Protein AF-A0A4V1XL94-F1 (afdb_monomer_lite)

Structure (mmCIF, N/CA/C/O backbone):
data_AF-A0A4V1XL94-F1
#
_entry.id   AF-A0A4V1XL94-F1
#
loop_
_atom_site.group_PDB
_atom_site.id
_atom_site.type_symbol
_atom_site.label_atom_id
_atom_site.label_alt_id
_atom_site.label_comp_id
_atom_site.label_asym_id
_atom_site.label_entity_id
_atom_site.label_seq_id
_atom_site.pdbx_PDB_ins_code
_atom_site.Cartn_x
_atom_site.Cartn_y
_atom_site.Cartn_z
_atom_site.occupancy
_atom_site.B_iso_or_equiv
_atom_site.auth_seq_id
_atom_site.auth_comp_id
_atom_site.auth_asym_id
_atom_site.auth_atom_id
_atom_site.pdbx_PDB_model_num
ATOM 1 N N . MET A 1 1 ? -8.193 37.322 11.027 1.00 30.72 1 MET A N 1
ATOM 2 C CA . MET A 1 1 ? -7.856 37.471 9.595 1.00 30.72 1 MET A CA 1
ATOM 3 C C . MET A 1 1 ? -7.161 36.194 9.175 1.00 30.72 1 MET A C 1
ATOM 5 O O . MET A 1 1 ? -6.233 35.798 9.865 1.00 30.72 1 MET A O 1
ATOM 9 N N . SER A 1 2 ? -7.736 35.508 8.187 1.00 34.53 2 SER A N 1
ATOM 10 C CA . SER A 1 2 ? -7.533 34.095 7.855 1.00 34.53 2 SER A CA 1
ATOM 11 C C . SER A 1 2 ? -6.081 33.640 7.792 1.00 34.53 2 SER A C 1
ATOM 13 O O . SER A 1 2 ? -5.281 34.188 7.041 1.00 34.53 2 SER A O 1
ATOM 15 N N . THR A 1 3 ? -5.789 32.561 8.511 1.00 28.58 3 THR A N 1
ATOM 16 C CA . THR A 1 3 ? -4.715 31.632 8.169 1.00 28.58 3 THR A CA 1
ATOM 17 C C . THR A 1 3 ? -5.280 30.661 7.136 1.00 28.58 3 THR A C 1
ATOM 19 O O . THR A 1 3 ? -5.803 29.605 7.488 1.00 28.58 3 THR A O 1
ATOM 22 N N . GLU A 1 4 ? -5.275 31.053 5.864 1.00 33.59 4 GLU A N 1
ATOM 23 C CA . GLU A 1 4 ? -5.507 30.090 4.789 1.00 33.59 4 GLU A CA 1
ATOM 24 C C . GLU A 1 4 ? -4.318 29.135 4.753 1.00 33.59 4 GLU A C 1
ATOM 26 O O . GLU A 1 4 ? -3.179 29.538 4.527 1.00 33.59 4 GLU A O 1
ATOM 31 N N . VAL A 1 5 ? -4.597 27.867 5.040 1.00 41.19 5 VAL A N 1
ATOM 32 C CA . VAL A 1 5 ? -3.662 26.766 4.841 1.00 41.19 5 VAL A CA 1
ATOM 33 C C . VAL A 1 5 ? -3.698 26.452 3.341 1.00 41.19 5 VAL A C 1
ATOM 35 O O . VAL A 1 5 ? -4.746 26.026 2.853 1.00 41.19 5 VAL A O 1
ATOM 38 N N . PRO A 1 6 ? -2.622 26.688 2.569 1.00 40.66 6 PRO A N 1
ATOM 39 C CA . PRO A 1 6 ? -2.625 26.377 1.149 1.00 40.66 6 PRO A CA 1
ATOM 40 C C . PRO A 1 6 ? -2.437 24.865 0.994 1.00 40.66 6 PRO A C 1
ATOM 42 O O . PRO A 1 6 ? -1.416 24.315 1.412 1.00 40.66 6 PRO A O 1
ATOM 45 N N . GLY A 1 7 ? -3.438 24.206 0.414 1.00 46.84 7 GLY A N 1
ATOM 46 C CA . GLY A 1 7 ? -3.460 22.766 0.150 1.00 46.84 7 GLY A CA 1
ATOM 47 C C . GLY A 1 7 ? -4.289 22.015 1.183 1.00 46.84 7 GLY A C 1
ATOM 48 O O . GLY A 1 7 ? -3.768 21.760 2.258 1.00 46.84 7 GLY A O 1
ATOM 49 N N . ASP A 1 8 ? -5.570 21.772 0.854 1.00 55.69 8 ASP A N 1
ATOM 50 C CA . ASP A 1 8 ? -6.455 20.692 1.359 1.00 55.69 8 ASP A CA 1
ATOM 51 C C . ASP A 1 8 ? -7.935 20.958 0.975 1.00 55.69 8 ASP A C 1
ATOM 53 O O . ASP A 1 8 ? -8.828 20.953 1.819 1.00 55.69 8 ASP A O 1
ATOM 57 N N . CYS A 1 9 ? -8.255 21.246 -0.297 1.00 56.38 9 CYS A N 1
ATOM 58 C CA . CYS A 1 9 ? -9.636 21.625 -0.650 1.00 56.38 9 CYS A CA 1
ATOM 59 C C . CYS A 1 9 ? -10.567 20.439 -0.944 1.00 56.38 9 CYS A C 1
ATOM 61 O O . CYS A 1 9 ? -11.750 20.523 -0.636 1.00 56.38 9 CYS A O 1
ATOM 63 N N . VAL A 1 10 ? -10.076 19.331 -1.508 1.00 65.19 10 VAL A N 1
ATOM 64 C CA . VAL A 1 10 ? -10.953 18.229 -1.945 1.00 65.19 10 VAL A CA 1
ATOM 65 C C . VAL A 1 10 ? -11.257 17.279 -0.789 1.00 65.19 10 VAL A C 1
ATOM 67 O O . VAL A 1 10 ? -12.417 17.089 -0.444 1.00 65.19 10 VAL A O 1
ATOM 70 N N . THR A 1 11 ? -10.244 16.740 -0.111 1.00 65.44 11 THR A N 1
ATOM 71 C CA . THR A 1 11 ? -10.461 15.769 0.975 1.00 65.44 11 THR A CA 1
ATOM 72 C C . THR A 1 11 ? -11.260 16.369 2.133 1.00 65.44 11 THR A C 1
ATOM 74 O O . THR A 1 11 ? -12.249 15.776 2.565 1.00 65.44 11 THR A O 1
ATOM 77 N N . ALA A 1 12 ? -10.903 17.581 2.575 1.00 67.00 12 ALA A N 1
ATOM 78 C CA . ALA A 1 12 ? -11.604 18.266 3.660 1.00 67.00 12 ALA A CA 1
ATOM 79 C C . ALA A 1 12 ? -13.049 18.641 3.285 1.00 67.00 12 ALA A C 1
ATOM 81 O O . ALA A 1 12 ? -13.955 18.488 4.105 1.00 67.00 12 ALA A O 1
ATOM 82 N N . ALA A 1 13 ? -13.294 19.078 2.041 1.00 69.94 13 ALA A N 1
ATOM 83 C CA . ALA A 1 13 ? -14.649 19.380 1.584 1.00 69.94 13 ALA A CA 1
ATOM 84 C C . ALA A 1 13 ? -15.515 18.119 1.498 1.00 69.94 13 ALA A C 1
ATOM 86 O O . ALA A 1 13 ? -16.657 18.127 1.940 1.00 69.94 13 ALA A O 1
ATOM 87 N N . TYR A 1 14 ? -14.990 17.016 0.972 1.00 72.06 14 TYR A N 1
ATOM 88 C CA . TYR A 1 14 ? -15.759 15.777 0.831 1.00 72.06 14 TYR A CA 1
ATOM 89 C C . TYR A 1 14 ? -16.084 15.171 2.204 1.00 72.06 14 TYR A C 1
ATOM 91 O O . TYR A 1 14 ? -17.212 14.716 2.415 1.00 72.06 14 TYR A O 1
ATOM 99 N N . ALA A 1 15 ? -15.164 15.304 3.169 1.00 73.38 15 ALA A N 1
ATOM 100 C CA . ALA A 1 15 ? -15.390 14.896 4.552 1.00 73.38 15 ALA A CA 1
ATOM 101 C C . ALA A 1 15 ? -16.524 15.701 5.209 1.00 73.38 15 ALA A C 1
ATOM 103 O O . ALA A 1 15 ? -17.350 15.130 5.919 1.00 73.38 15 ALA A O 1
ATOM 104 N N . GLN A 1 16 ? -16.623 17.007 4.923 1.00 77.31 16 GLN A N 1
ATOM 105 C CA . GLN A 1 16 ? -17.715 17.860 5.410 1.00 77.31 16 GLN A CA 1
ATOM 106 C C . GLN A 1 16 ? -19.097 17.368 4.948 1.00 77.31 16 GLN A C 1
ATOM 108 O O . GLN A 1 16 ? -20.070 17.488 5.693 1.00 77.31 16 GLN A O 1
ATOM 113 N N . TYR A 1 17 ? -19.192 16.815 3.736 1.00 82.19 17 TYR A N 1
ATOM 114 C CA . TYR A 1 17 ? -20.451 16.342 3.150 1.00 82.19 17 TYR A CA 1
ATOM 115 C C . TYR A 1 17 ? -20.673 14.827 3.289 1.00 82.19 17 TYR A C 1
ATOM 117 O O . TYR A 1 17 ? -21.691 14.323 2.816 1.00 82.19 17 TYR A O 1
ATOM 125 N N . GLY A 1 18 ? -19.754 14.096 3.932 1.00 79.00 18 GLY A N 1
ATOM 126 C CA . GLY A 1 18 ? -19.840 12.640 4.089 1.00 79.00 18 GLY A CA 1
ATOM 127 C C . GLY A 1 18 ? -19.794 11.876 2.761 1.00 79.00 18 GLY A C 1
ATOM 128 O O . GLY A 1 18 ? -20.399 10.810 2.646 1.00 79.00 18 GLY A O 1
ATOM 129 N N . ILE A 1 19 ? -19.128 12.430 1.744 1.00 80.88 19 ILE A N 1
ATOM 130 C CA . ILE A 1 19 ? -19.044 11.831 0.409 1.00 80.88 19 ILE A CA 1
ATOM 131 C C . ILE A 1 19 ? -17.827 10.899 0.368 1.00 80.88 19 ILE A C 1
ATOM 133 O O . ILE A 1 19 ? -16.707 11.379 0.523 1.00 80.88 19 ILE A O 1
ATOM 137 N N . PRO A 1 20 ? -17.998 9.586 0.126 1.00 76.19 20 PRO A N 1
ATOM 138 C CA . PRO A 1 20 ? -16.862 8.678 0.032 1.00 76.19 20 PRO A CA 1
ATOM 139 C C . PRO A 1 20 ? -15.990 9.028 -1.175 1.00 76.19 20 PRO A C 1
ATOM 141 O O . PRO A 1 20 ? -16.492 9.333 -2.260 1.00 76.19 20 PRO A O 1
ATOM 144 N N . MET A 1 21 ? -14.675 8.933 -0.994 1.00 76.12 21 MET A N 1
ATOM 145 C CA . MET A 1 21 ? -13.712 9.124 -2.074 1.00 76.12 21 MET A CA 1
ATOM 146 C C . MET A 1 21 ? -13.437 7.790 -2.757 1.00 76.12 21 MET A C 1
ATOM 148 O O . MET A 1 21 ? -13.307 6.759 -2.100 1.00 76.12 21 MET A O 1
ATOM 152 N N . VAL A 1 22 ? -13.317 7.815 -4.081 1.00 79.00 22 VAL A N 1
ATOM 153 C CA . VAL A 1 22 ? -12.830 6.674 -4.857 1.00 79.00 22 VAL A CA 1
ATOM 154 C C . VAL A 1 22 ? -11.380 6.951 -5.227 1.00 79.00 22 VAL A C 1
ATOM 156 O O . VAL A 1 22 ? -11.100 7.932 -5.913 1.00 79.00 22 VAL A O 1
ATOM 159 N N . ALA A 1 23 ? -10.466 6.098 -4.768 1.00 74.56 23 ALA A N 1
ATOM 160 C CA . ALA A 1 23 ? -9.067 6.166 -5.169 1.00 74.56 23 ALA A CA 1
ATOM 161 C C . ALA A 1 23 ? -8.862 5.338 -6.442 1.00 74.56 23 ALA A C 1
ATOM 163 O O . ALA A 1 23 ? -8.974 4.109 -6.417 1.00 74.56 23 ALA A O 1
ATOM 164 N N . ASP A 1 24 ? -8.556 6.030 -7.538 1.00 74.00 24 ASP A N 1
ATOM 165 C CA . ASP A 1 24 ? -8.202 5.449 -8.831 1.00 74.00 24 ASP A CA 1
ATOM 166 C C . ASP A 1 24 ? -6.859 6.022 -9.298 1.00 74.00 24 ASP A C 1
ATOM 168 O O . ASP A 1 24 ? -6.637 7.233 -9.292 1.00 74.00 24 ASP A O 1
ATOM 172 N N . SER A 1 25 ? -5.949 5.141 -9.701 1.00 64.94 25 SER A N 1
ATOM 173 C CA . SER A 1 25 ? -4.659 5.518 -10.268 1.00 64.94 25 SER A CA 1
ATOM 174 C C . SER A 1 25 ? -4.726 5.342 -11.778 1.00 64.94 25 SER A C 1
ATOM 176 O O . SER A 1 25 ? -4.396 4.282 -12.312 1.00 64.94 25 SER A O 1
ATOM 178 N N . ARG A 1 26 ? -5.120 6.395 -12.500 1.00 54.84 26 ARG A N 1
ATOM 179 C CA . ARG A 1 26 ? -4.976 6.387 -13.958 1.00 54.84 26 ARG A CA 1
ATOM 180 C C . ARG A 1 26 ? -3.493 6.350 -14.313 1.00 54.84 26 ARG A C 1
ATOM 182 O O . ARG A 1 26 ? -2.770 7.302 -14.040 1.00 54.84 26 ARG A O 1
ATOM 189 N N . SER A 1 27 ? -3.048 5.282 -14.976 1.00 51.62 27 SER A N 1
ATOM 190 C CA . SER A 1 27 ? -1.640 5.113 -15.377 1.00 51.62 27 SER A CA 1
ATOM 191 C C . SER A 1 27 ? -1.098 6.277 -16.222 1.00 51.62 27 SER A C 1
ATOM 193 O O . SER A 1 27 ? 0.105 6.515 -16.230 1.00 51.62 27 SER A O 1
ATOM 195 N N . GLU A 1 28 ? -1.968 7.021 -16.909 1.00 48.88 28 GLU A N 1
ATOM 196 C CA . GLU A 1 28 ? -1.628 8.220 -17.691 1.00 48.88 28 GLU A CA 1
ATOM 197 C C . GLU A 1 28 ? -1.139 9.391 -16.815 1.00 48.88 28 GLU A C 1
ATOM 199 O O . GLU A 1 28 ? -0.335 10.204 -17.265 1.00 48.88 28 GLU A O 1
ATOM 204 N N . MET A 1 29 ? -1.556 9.454 -15.543 1.00 51.47 29 MET A N 1
ATOM 205 C CA . MET A 1 29 ? -1.082 10.447 -14.566 1.00 51.47 29 MET A CA 1
ATOM 206 C C . MET A 1 29 ? 0.292 10.099 -13.969 1.00 51.47 29 MET A C 1
ATOM 208 O O . MET A 1 29 ? 0.917 10.948 -13.338 1.00 51.47 29 MET A O 1
ATOM 212 N N . LEU A 1 30 ? 0.818 8.893 -14.215 1.00 55.91 30 LEU A N 1
ATOM 213 C CA . LEU A 1 30 ? 2.145 8.471 -13.744 1.00 55.91 30 LEU A CA 1
ATOM 214 C C . LEU A 1 30 ? 3.296 8.988 -14.627 1.00 55.91 30 LEU A C 1
ATOM 216 O O . LEU A 1 30 ? 4.456 8.666 -14.375 1.00 55.91 30 LEU A O 1
ATOM 220 N N . GLY A 1 31 ? 3.017 9.815 -15.643 1.00 55.19 31 GLY A N 1
ATOM 221 C CA . GLY A 1 31 ? 4.037 10.370 -16.544 1.00 55.19 31 GLY A CA 1
ATOM 222 C C . GLY A 1 31 ? 5.153 11.156 -15.836 1.00 55.19 31 GLY A C 1
ATOM 223 O O . GLY A 1 31 ? 6.268 11.220 -16.345 1.00 55.19 31 GLY A O 1
ATOM 224 N N . GLY A 1 32 ? 4.893 11.703 -14.641 1.00 61.38 32 GLY A N 1
ATOM 225 C CA . GLY A 1 32 ? 5.917 12.342 -13.802 1.00 61.38 32 GLY A CA 1
ATOM 226 C C . GLY A 1 32 ? 6.799 11.366 -13.008 1.00 61.38 32 GLY A C 1
ATOM 227 O O . GLY A 1 32 ? 7.935 11.707 -12.676 1.00 61.38 32 GLY A O 1
ATOM 228 N N . TRP A 1 33 ? 6.296 10.160 -12.724 1.00 61.81 33 TRP A N 1
ATOM 229 C CA . TRP A 1 33 ? 7.024 9.091 -12.025 1.00 61.81 33 TRP A CA 1
ATOM 230 C C . TRP A 1 33 ? 7.920 8.305 -12.989 1.00 61.81 33 TRP A C 1
ATOM 232 O O . TRP A 1 33 ? 9.055 7.979 -12.665 1.00 61.81 33 TRP A O 1
ATOM 242 N N . PHE A 1 34 ? 7.455 8.077 -14.219 1.00 67.12 34 PHE A N 1
ATOM 243 C CA . PHE A 1 34 ? 8.215 7.383 -15.267 1.00 67.12 34 PHE A CA 1
ATOM 244 C C . PHE A 1 34 ? 8.932 8.347 -16.228 1.00 67.12 34 PHE A C 1
ATOM 246 O O . PHE A 1 34 ? 9.072 8.079 -17.420 1.00 67.12 34 PHE A O 1
ATOM 253 N N . ASN A 1 35 ? 9.394 9.484 -15.702 1.00 75.44 35 ASN A N 1
ATOM 254 C CA . ASN A 1 35 ? 10.295 10.404 -16.392 1.00 75.44 35 ASN A CA 1
ATOM 255 C C . ASN A 1 35 ? 11.752 9.944 -16.169 1.00 75.44 35 ASN A C 1
ATOM 257 O O . ASN A 1 35 ? 12.102 9.656 -15.025 1.00 75.44 35 ASN A O 1
ATOM 261 N N . PRO A 1 36 ? 12.627 9.951 -17.195 1.00 72.94 36 PRO A N 1
ATOM 262 C CA . PRO A 1 36 ? 14.062 9.688 -17.044 1.00 72.94 36 PRO A CA 1
ATOM 263 C C . PRO A 1 36 ? 14.752 10.384 -15.855 1.00 72.94 36 PRO A C 1
ATOM 265 O O . PRO A 1 36 ? 15.643 9.805 -15.246 1.00 72.94 36 PRO A O 1
ATOM 268 N N . SER A 1 37 ? 14.350 11.607 -15.501 1.00 77.62 37 SER A N 1
ATOM 269 C CA . SER A 1 37 ? 14.908 12.371 -14.377 1.00 77.62 37 SER A CA 1
ATOM 270 C C . SER A 1 37 ? 14.521 11.831 -12.995 1.00 77.62 37 SER A C 1
ATOM 272 O O . SER A 1 37 ? 15.269 12.046 -12.049 1.00 77.62 37 SER A O 1
ATOM 274 N N . ASN A 1 38 ? 13.382 11.139 -12.876 1.00 78.19 38 ASN A N 1
ATOM 275 C CA . ASN A 1 38 ? 12.837 10.656 -11.600 1.00 78.19 38 ASN A CA 1
ATOM 276 C C . ASN A 1 38 ? 12.792 9.125 -11.504 1.00 78.19 38 ASN A C 1
ATOM 278 O O . ASN A 1 38 ? 12.541 8.594 -10.426 1.00 78.19 38 ASN A O 1
ATOM 282 N N . PHE A 1 39 ? 13.046 8.421 -12.609 1.00 82.19 39 PHE A N 1
ATOM 283 C CA . PHE A 1 39 ? 12.877 6.974 -12.713 1.00 82.19 39 PHE A CA 1
ATOM 284 C C . PHE A 1 39 ? 13.680 6.200 -11.662 1.00 82.19 39 PHE A C 1
ATOM 286 O O . PHE A 1 39 ? 13.127 5.320 -11.012 1.00 82.19 39 PHE A O 1
ATOM 293 N N . GLU A 1 40 ? 14.946 6.567 -11.443 1.00 84.69 40 GLU A N 1
ATOM 294 C CA . GLU A 1 40 ? 15.804 5.920 -10.439 1.00 84.69 40 GLU A CA 1
ATOM 295 C C . GLU A 1 40 ? 15.255 6.095 -9.016 1.00 84.69 40 GLU A C 1
ATOM 297 O O . GLU A 1 40 ? 15.221 5.149 -8.236 1.00 84.69 40 GLU A O 1
ATOM 302 N N . ILE A 1 41 ? 14.742 7.286 -8.694 1.00 84.38 41 ILE A N 1
ATOM 303 C CA . ILE A 1 41 ? 14.145 7.572 -7.382 1.00 84.38 41 ILE A CA 1
ATOM 304 C C . ILE A 1 41 ? 12.844 6.781 -7.213 1.00 84.38 41 ILE A C 1
ATOM 306 O O . ILE A 1 41 ? 12.611 6.176 -6.170 1.00 84.38 41 ILE A O 1
ATOM 310 N N . SER A 1 42 ? 11.994 6.747 -8.241 1.00 82.75 42 SER A N 1
ATOM 311 C CA . SER A 1 42 ? 10.768 5.946 -8.218 1.00 82.75 42 SER A CA 1
ATOM 312 C C . SER A 1 42 ? 11.064 4.451 -8.085 1.00 82.75 42 SER A C 1
ATOM 314 O O . SER A 1 42 ? 10.336 3.752 -7.384 1.00 82.75 42 SER A O 1
ATOM 316 N N . LEU A 1 43 ? 12.133 3.956 -8.712 1.00 86.94 43 LEU A N 1
ATOM 317 C CA . LEU A 1 43 ? 12.545 2.560 -8.606 1.00 86.94 43 LEU A CA 1
ATOM 318 C C . LEU A 1 43 ? 13.063 2.226 -7.202 1.00 86.94 43 LEU A C 1
ATOM 320 O O . LEU A 1 43 ? 12.686 1.193 -6.653 1.00 86.94 43 LEU A O 1
ATOM 324 N N . GLU A 1 44 ? 13.852 3.113 -6.597 1.00 87.81 44 GLU A N 1
ATOM 325 C CA . GLU A 1 44 ? 14.304 2.990 -5.207 1.00 87.81 44 GLU A CA 1
ATOM 326 C C . GLU A 1 44 ? 13.111 2.885 -4.242 1.00 87.81 44 GLU A C 1
ATOM 328 O O . GLU A 1 44 ? 13.055 1.979 -3.411 1.00 87.81 44 GLU A O 1
ATOM 333 N N . LEU A 1 45 ? 12.095 3.738 -4.412 1.00 86.25 45 LEU A N 1
ATOM 334 C CA . LEU A 1 45 ? 10.862 3.680 -3.618 1.00 86.25 45 LEU A CA 1
ATOM 335 C C . LEU A 1 45 ? 10.105 2.360 -3.820 1.00 86.25 45 LEU A C 1
ATOM 337 O O . LEU A 1 45 ? 9.618 1.766 -2.857 1.00 86.25 45 LEU A O 1
ATOM 341 N N . VAL A 1 46 ? 10.021 1.864 -5.059 1.00 88.25 46 VAL A N 1
ATOM 342 C CA . VAL A 1 46 ? 9.410 0.556 -5.344 1.00 88.25 46 VAL A CA 1
ATOM 343 C C . VAL A 1 46 ? 10.178 -0.569 -4.645 1.00 88.25 46 VAL A C 1
ATOM 345 O O . VAL A 1 46 ? 9.543 -1.452 -4.066 1.00 88.25 46 VAL A O 1
ATOM 348 N N . ASN A 1 47 ? 11.512 -0.533 -4.653 1.00 91.25 47 ASN A N 1
ATOM 349 C CA . ASN A 1 47 ? 12.346 -1.531 -3.981 1.00 91.25 47 ASN A CA 1
ATOM 350 C C . ASN A 1 47 ? 12.128 -1.511 -2.463 1.00 91.25 47 ASN A C 1
ATOM 352 O O . ASN A 1 47 ? 11.904 -2.5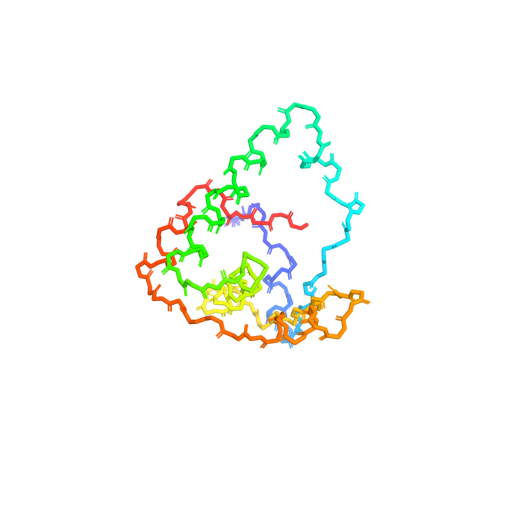63 -1.868 1.00 91.25 47 ASN A O 1
ATOM 356 N N . GLN A 1 48 ? 12.080 -0.327 -1.849 1.00 90.94 48 GLN A N 1
ATOM 357 C CA . GLN A 1 48 ? 11.778 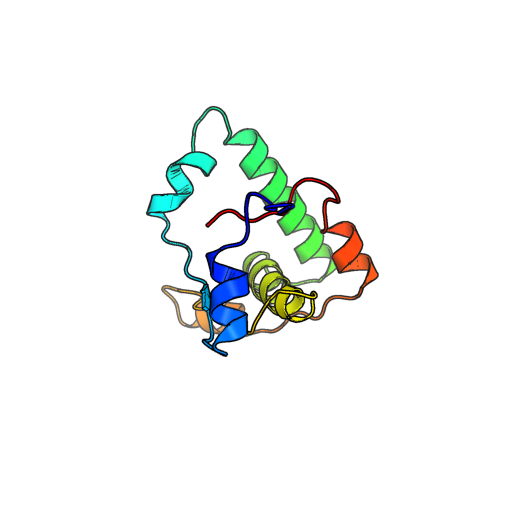-0.188 -0.421 1.00 90.94 48 GLN A CA 1
ATOM 358 C C . GLN A 1 48 ? 10.408 -0.790 -0.083 1.00 90.94 48 GLN A C 1
ATOM 360 O O . GLN A 1 48 ? 10.292 -1.602 0.834 1.00 90.94 48 GLN A O 1
ATOM 365 N N . VAL A 1 49 ? 9.368 -0.494 -0.870 1.00 90.38 49 VAL A N 1
ATOM 366 C CA . VAL A 1 49 ? 8.038 -1.097 -0.675 1.00 90.38 49 VAL A CA 1
ATOM 367 C C . VAL A 1 49 ? 8.083 -2.623 -0.819 1.00 90.38 49 VAL A C 1
ATOM 369 O O . VAL A 1 49 ? 7.425 -3.330 -0.051 1.00 90.38 49 VAL A O 1
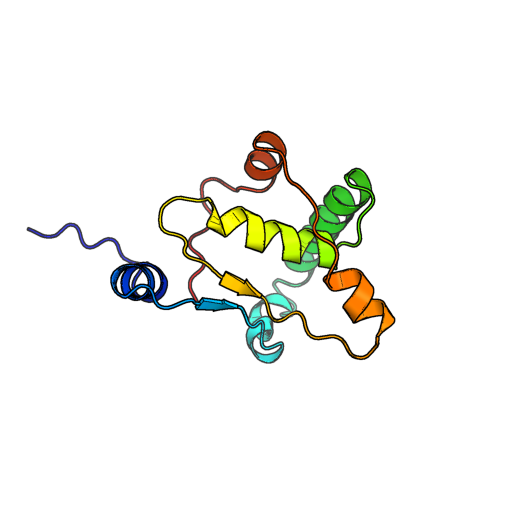ATOM 372 N N . GLN A 1 50 ? 8.860 -3.158 -1.764 1.00 92.94 50 GLN A N 1
ATOM 373 C CA . GLN A 1 50 ? 9.034 -4.605 -1.920 1.00 92.94 50 GLN A CA 1
ATOM 374 C C . GLN A 1 50 ? 9.711 -5.242 -0.703 1.00 92.94 50 GLN A C 1
ATOM 376 O O . GLN A 1 50 ? 9.268 -6.302 -0.255 1.00 92.94 50 GLN A O 1
ATOM 381 N N . GLU A 1 51 ? 10.730 -4.603 -0.131 1.00 93.69 51 GLU A N 1
ATOM 382 C CA . GLU A 1 51 ? 11.389 -5.074 1.089 1.00 93.69 51 GLU A CA 1
ATOM 383 C C . GLU A 1 51 ? 10.418 -5.094 2.275 1.00 93.69 51 GLU A C 1
ATOM 385 O O . GLU A 1 51 ? 10.284 -6.116 2.957 1.00 93.69 51 GLU A O 1
ATOM 390 N N . LEU A 1 52 ? 9.664 -4.010 2.482 1.00 91.75 52 LEU A N 1
ATOM 391 C CA . LEU A 1 52 ? 8.644 -3.922 3.530 1.00 91.75 52 LEU A CA 1
ATOM 392 C C . LEU A 1 52 ? 7.570 -5.013 3.365 1.00 91.75 52 LEU A C 1
ATOM 394 O O . LEU A 1 52 ? 7.212 -5.703 4.328 1.00 91.75 52 LEU A O 1
ATOM 398 N N . ALA A 1 53 ? 7.101 -5.226 2.134 1.00 92.75 53 ALA A N 1
ATOM 399 C CA . ALA A 1 53 ? 6.125 -6.259 1.806 1.00 92.75 53 ALA A CA 1
ATOM 400 C C . ALA A 1 53 ? 6.675 -7.676 2.042 1.00 92.75 53 ALA A C 1
ATOM 402 O O . ALA A 1 53 ? 5.958 -8.538 2.565 1.00 92.75 53 ALA A O 1
ATOM 403 N N . ALA A 1 54 ? 7.955 -7.909 1.736 1.00 94.31 54 ALA A N 1
ATOM 404 C CA . ALA A 1 54 ? 8.637 -9.171 1.994 1.00 94.31 54 ALA A CA 1
ATOM 405 C C . ALA A 1 54 ? 8.754 -9.463 3.499 1.00 94.31 54 ALA A C 1
ATOM 407 O O . ALA A 1 54 ? 8.464 -10.589 3.916 1.00 94.31 54 ALA A O 1
ATOM 408 N N . ARG A 1 55 ? 9.066 -8.457 4.337 1.00 93.06 55 ARG A N 1
ATOM 409 C CA . ARG A 1 55 ? 9.050 -8.595 5.813 1.00 93.06 55 ARG A CA 1
ATOM 410 C C . ARG A 1 55 ? 7.670 -9.040 6.318 1.00 93.06 55 ARG A C 1
ATOM 412 O O . ARG A 1 55 ? 7.577 -9.887 7.206 1.00 93.06 55 ARG A O 1
ATOM 419 N N . LYS A 1 56 ? 6.600 -8.539 5.692 1.00 91.19 56 LYS A N 1
ATOM 420 C CA . LYS A 1 56 ? 5.195 -8.912 5.950 1.00 91.19 56 LYS A CA 1
ATOM 421 C C . LYS A 1 56 ? 4.740 -10.216 5.293 1.00 91.19 56 LYS A C 1
ATOM 423 O O . LYS A 1 56 ? 3.640 -10.680 5.594 1.00 91.19 56 LYS A O 1
ATOM 428 N N . ARG A 1 57 ? 5.556 -10.815 4.419 1.00 92.81 57 ARG A N 1
ATOM 429 C CA . ARG A 1 57 ? 5.213 -11.995 3.602 1.00 92.81 57 ARG A CA 1
ATOM 430 C C . ARG A 1 57 ? 3.950 -11.787 2.756 1.00 92.81 57 ARG A C 1
ATOM 432 O O . ARG A 1 57 ? 3.117 -12.685 2.641 1.00 92.81 57 ARG A O 1
ATOM 439 N N . CYS A 1 58 ? 3.805 -10.598 2.180 1.00 93.00 58 CYS A N 1
ATOM 440 C CA . CYS A 1 58 ? 2.701 -10.244 1.290 1.00 93.00 58 CYS A CA 1
ATOM 441 C C . CYS A 1 58 ? 3.225 -9.705 -0.046 1.00 93.00 58 CYS A C 1
ATOM 443 O O . CYS A 1 58 ? 4.396 -9.345 -0.163 1.00 93.00 58 CYS A O 1
ATOM 445 N N . ALA A 1 59 ? 2.366 -9.664 -1.063 1.00 92.31 59 ALA A N 1
ATOM 446 C CA . ALA A 1 59 ? 2.722 -9.049 -2.336 1.00 92.31 59 ALA A CA 1
ATOM 447 C C . ALA A 1 59 ? 2.829 -7.523 -2.179 1.00 92.31 59 ALA A C 1
ATOM 449 O O . ALA A 1 59 ? 2.040 -6.916 -1.455 1.00 92.31 59 ALA A O 1
ATOM 450 N N . ALA A 1 60 ? 3.743 -6.880 -2.909 1.00 91.31 60 ALA A N 1
ATOM 451 C CA . ALA A 1 60 ? 3.905 -5.422 -2.862 1.00 91.31 60 ALA A CA 1
ATOM 452 C C . ALA A 1 60 ? 2.599 -4.670 -3.191 1.00 91.31 60 ALA A C 1
ATOM 454 O O . ALA A 1 60 ? 2.265 -3.684 -2.538 1.00 91.31 60 ALA A O 1
ATOM 455 N N . ALA A 1 61 ? 1.804 -5.187 -4.135 1.00 88.62 61 ALA A N 1
ATOM 456 C CA . ALA A 1 61 ? 0.485 -4.639 -4.451 1.00 88.62 61 ALA A CA 1
ATOM 457 C C . ALA A 1 61 ? -0.486 -4.721 -3.256 1.00 88.62 61 ALA A C 1
ATOM 459 O O . ALA A 1 61 ? -1.150 -3.740 -2.935 1.00 88.62 61 ALA A O 1
ATOM 460 N N . GLN A 1 62 ? -0.530 -5.862 -2.557 1.00 91.19 62 GLN A N 1
ATOM 461 C CA . GLN A 1 62 ? -1.360 -6.035 -1.355 1.00 91.19 62 GLN A CA 1
ATOM 462 C C . GLN A 1 62 ? -0.938 -5.093 -0.233 1.00 91.19 62 GLN A C 1
ATOM 464 O O . GLN A 1 62 ? -1.795 -4.529 0.449 1.00 91.19 62 GLN A O 1
ATOM 469 N N . PHE A 1 63 ? 0.375 -4.940 -0.045 1.00 91.25 63 PHE A N 1
ATOM 470 C CA . PHE A 1 63 ? 0.949 -4.023 0.928 1.00 91.25 63 PHE A CA 1
ATOM 471 C C . PHE A 1 63 ? 0.487 -2.591 0.648 1.00 91.25 63 PHE A C 1
ATOM 473 O O . PHE A 1 63 ? -0.100 -1.971 1.527 1.00 91.25 63 PHE A O 1
ATOM 480 N N . ALA A 1 64 ? 0.650 -2.109 -0.588 1.00 88.56 64 ALA A N 1
ATOM 481 C CA . ALA A 1 64 ? 0.249 -0.761 -0.984 1.00 88.56 64 ALA A CA 1
ATOM 482 C C . ALA A 1 64 ? -1.266 -0.520 -0.830 1.00 88.56 64 ALA A C 1
ATOM 484 O O . ALA A 1 64 ? -1.671 0.457 -0.203 1.00 88.56 64 ALA A O 1
ATOM 485 N N . ILE A 1 65 ? -2.111 -1.435 -1.321 1.00 88.81 65 ILE A N 1
ATOM 486 C CA . ILE A 1 65 ? -3.580 -1.332 -1.196 1.00 88.81 65 ILE A CA 1
ATOM 487 C C . ILE A 1 65 ? -3.998 -1.280 0.279 1.00 88.81 65 ILE A C 1
ATOM 489 O O . ILE A 1 65 ? -4.845 -0.481 0.683 1.00 88.81 65 ILE A O 1
ATOM 493 N N . SER A 1 66 ? -3.407 -2.146 1.103 1.00 89.69 66 SER A N 1
ATOM 494 C CA . SER A 1 66 ? -3.730 -2.224 2.528 1.00 89.69 66 SER A CA 1
ATOM 495 C C . SER A 1 66 ? -3.185 -1.029 3.313 1.00 89.69 66 SER A C 1
ATOM 497 O O . SER A 1 66 ? -3.799 -0.626 4.300 1.00 89.69 66 SER A O 1
ATOM 499 N N . TRP A 1 67 ? -2.067 -0.448 2.873 1.00 88.31 67 TRP A N 1
ATOM 500 C CA . TRP A 1 67 ? -1.520 0.774 3.449 1.00 88.31 67 TRP A CA 1
ATOM 501 C C . TRP A 1 67 ? -2.474 1.947 3.217 1.00 88.31 67 TRP A C 1
ATOM 503 O O . TRP A 1 67 ? -2.859 2.598 4.183 1.00 88.31 67 TRP A O 1
ATOM 513 N N . ILE A 1 68 ? -2.993 2.140 1.999 1.00 83.75 68 ILE A N 1
ATOM 514 C CA . ILE A 1 68 ? -3.957 3.225 1.746 1.00 83.75 68 ILE A CA 1
ATOM 515 C C . ILE A 1 68 ? -5.231 3.051 2.589 1.00 83.75 68 ILE A C 1
ATOM 517 O O . ILE A 1 68 ? -5.738 4.018 3.152 1.00 83.75 68 ILE A O 1
ATOM 521 N N . LYS A 1 69 ? -5.715 1.812 2.767 1.00 83.50 69 LYS A N 1
ATOM 522 C CA . LYS A 1 69 ? -6.823 1.524 3.699 1.00 83.50 69 LYS A CA 1
ATOM 523 C C . LYS A 1 69 ? -6.492 1.900 5.146 1.00 83.50 69 LYS A C 1
ATOM 525 O O . LYS A 1 69 ? -7.376 2.289 5.901 1.00 83.50 69 LYS A O 1
ATOM 530 N N . SER A 1 70 ? -5.236 1.761 5.568 1.00 84.06 70 SER A N 1
ATOM 531 C CA . SER A 1 70 ? -4.819 2.141 6.921 1.00 84.06 70 SER A CA 1
ATOM 532 C C . SER A 1 70 ? -4.795 3.659 7.129 1.00 84.06 70 SER A C 1
ATOM 534 O O . SER A 1 70 ? -5.101 4.110 8.233 1.00 84.06 70 SER A O 1
ATOM 536 N N . CYS A 1 71 ? -4.555 4.437 6.067 1.00 78.25 71 CYS A N 1
ATOM 537 C CA . CYS A 1 71 ? -4.589 5.900 6.093 1.00 78.25 71 CYS A CA 1
ATOM 538 C C . CYS A 1 71 ? -5.988 6.467 6.389 1.00 78.25 71 CYS A C 1
ATOM 540 O O . CYS A 1 71 ? -6.087 7.575 6.899 1.00 78.25 71 CYS A O 1
ATOM 542 N N . GLU A 1 72 ? -7.072 5.715 6.162 1.00 74.31 72 GLU A N 1
ATOM 543 C CA . GLU A 1 72 ? -8.438 6.130 6.544 1.00 74.31 72 GLU A CA 1
ATOM 544 C C . GLU A 1 72 ? -8.599 6.380 8.051 1.00 74.31 72 GLU A C 1
ATOM 546 O O . GLU A 1 72 ? -9.549 7.029 8.480 1.00 74.31 72 GLU A O 1
ATOM 551 N N . LYS A 1 73 ? -7.692 5.837 8.872 1.00 71.00 73 LYS A N 1
ATOM 552 C CA . LYS A 1 73 ? -7.692 6.039 10.324 1.00 71.00 73 LYS A CA 1
ATOM 553 C C . LYS A 1 73 ? -7.050 7.362 10.742 1.00 71.00 73 LYS A C 1
ATOM 555 O O . LYS A 1 73 ? -7.165 7.733 11.909 1.00 71.00 73 LYS A O 1
ATOM 560 N N . LEU A 1 74 ? -6.351 8.040 9.831 1.00 68.94 74 LEU A N 1
ATOM 561 C CA . LEU A 1 74 ? -5.668 9.294 10.118 1.00 68.94 74 LEU A CA 1
ATOM 562 C C . LEU A 1 74 ? -6.676 10.457 10.164 1.00 68.94 74 LEU A C 1
ATOM 564 O O . LEU A 1 74 ? -7.627 10.499 9.378 1.00 68.94 74 LEU A O 1
ATOM 568 N N . PRO A 1 75 ? -6.488 11.424 11.078 1.00 63.50 75 PRO A N 1
ATOM 569 C CA . PRO A 1 75 ? -7.400 12.552 11.218 1.00 63.50 75 PRO A CA 1
ATOM 570 C C . PRO A 1 75 ? -7.430 13.401 9.938 1.00 63.50 75 PRO A C 1
ATOM 572 O O . PRO A 1 75 ? -6.397 13.855 9.460 1.00 63.50 75 PRO A O 1
ATOM 575 N N . GLY A 1 76 ? -8.630 13.638 9.399 1.00 63.25 76 GLY A N 1
ATOM 576 C CA . GLY A 1 76 ? -8.838 14.419 8.170 1.00 63.25 76 GLY A CA 1
ATOM 577 C C . GLY A 1 76 ? -8.915 13.587 6.885 1.00 63.25 76 GLY A C 1
ATOM 578 O O . GLY A 1 76 ? -9.300 14.123 5.846 1.00 63.25 76 GLY A O 1
ATOM 579 N N . LEU A 1 77 ? -8.627 12.283 6.955 1.00 63.28 77 LEU A N 1
ATOM 580 C CA . LEU A 1 77 ? -8.856 11.335 5.867 1.00 63.28 77 LEU A CA 1
ATOM 581 C C . LEU A 1 77 ? -10.200 10.618 6.065 1.00 63.28 77 LEU A C 1
ATOM 583 O O . LEU A 1 77 ? -10.616 10.318 7.181 1.00 63.28 77 LEU A O 1
ATOM 587 N N . GLN A 1 78 ? -10.914 10.399 4.962 1.00 66.69 78 GLN A N 1
ATOM 588 C CA . GLN A 1 78 ? -12.241 9.775 4.938 1.00 66.69 78 GLN A CA 1
ATOM 589 C C . GLN A 1 78 ? -12.186 8.390 4.293 1.00 66.69 78 GLN A C 1
ATOM 591 O O . GLN A 1 78 ? -11.196 8.042 3.644 1.00 66.69 78 GLN A O 1
ATOM 596 N N . THR A 1 79 ? -13.271 7.621 4.425 1.00 70.19 79 THR A N 1
ATOM 597 C CA . THR A 1 79 ? -13.421 6.320 3.762 1.00 70.19 79 THR A CA 1
ATOM 598 C C . THR A 1 79 ? -13.076 6.428 2.278 1.00 70.19 79 THR A C 1
ATOM 600 O O . THR A 1 79 ? -13.693 7.193 1.529 1.00 70.19 79 THR A O 1
ATOM 603 N N . THR A 1 80 ? -12.076 5.652 1.873 1.00 71.25 80 THR A N 1
ATOM 604 C CA . THR A 1 80 ? -11.487 5.646 0.544 1.00 71.25 80 THR A CA 1
ATOM 605 C C . THR A 1 80 ? -11.745 4.288 -0.097 1.00 71.25 80 THR A C 1
ATOM 607 O O . THR A 1 80 ? -11.084 3.284 0.171 1.00 71.25 80 THR A O 1
ATOM 610 N N . LEU A 1 81 ? -12.714 4.252 -1.007 1.00 78.38 81 LEU A N 1
ATOM 611 C CA . LEU A 1 81 ? -13.000 3.067 -1.801 1.00 78.38 81 LEU A CA 1
ATOM 612 C C . LEU A 1 81 ? -11.884 2.872 -2.834 1.00 78.38 81 LEU A C 1
ATOM 614 O O . LEU A 1 81 ? -11.795 3.579 -3.836 1.00 78.38 81 LEU A O 1
ATOM 618 N N . GLN A 1 82 ? -11.016 1.903 -2.557 1.00 77.81 82 GLN A N 1
ATOM 619 C CA . GLN A 1 82 ? -9.967 1.442 -3.463 1.00 77.81 82 GLN A CA 1
ATOM 620 C C . GLN A 1 82 ? -10.583 0.600 -4.588 1.00 77.81 82 GLN A C 1
ATOM 622 O O . GLN A 1 82 ? -11.304 -0.358 -4.301 1.00 77.81 82 GLN A O 1
ATOM 627 N N . ILE A 1 83 ? -10.247 0.890 -5.850 1.00 85.19 83 ILE A N 1
ATOM 628 C CA . ILE A 1 83 ? -10.638 0.058 -7.003 1.00 85.19 83 ILE A CA 1
ATOM 629 C C . ILE A 1 83 ? -9.381 -0.566 -7.629 1.00 85.19 83 ILE A C 1
ATOM 631 O O . ILE A 1 83 ? -8.903 -0.107 -8.667 1.00 85.19 83 ILE A O 1
ATOM 635 N N . PRO A 1 84 ? -8.798 -1.609 -7.008 1.00 84.31 84 PRO A N 1
ATOM 636 C CA . PRO A 1 84 ? -7.626 -2.262 -7.569 1.00 84.31 84 PRO A CA 1
ATOM 637 C C . PRO A 1 84 ? -8.015 -3.025 -8.840 1.00 84.31 84 PRO A C 1
ATOM 639 O O . PRO A 1 84 ? -8.695 -4.051 -8.788 1.00 84.31 84 PRO A O 1
ATOM 642 N N . CYS A 1 85 ? -7.569 -2.535 -9.994 1.00 83.62 85 CYS A N 1
ATOM 643 C CA . CYS A 1 85 ? -7.790 -3.212 -11.266 1.00 83.62 85 CYS A CA 1
ATOM 644 C C . CYS A 1 85 ? -6.819 -4.393 -11.443 1.00 83.62 85 CYS A C 1
ATOM 646 O O . CYS A 1 85 ? -5.669 -4.360 -11.000 1.00 83.62 85 CYS A O 1
ATOM 648 N N . ALA A 1 86 ? -7.282 -5.450 -12.106 1.00 88.44 86 ALA A N 1
ATOM 649 C CA . ALA A 1 86 ? -6.490 -6.626 -12.433 1.00 88.44 86 ALA A CA 1
ATOM 650 C C . ALA A 1 86 ? -7.005 -7.268 -13.726 1.00 88.44 86 ALA A C 1
ATOM 652 O O . ALA A 1 86 ? -8.202 -7.266 -14.000 1.00 88.44 86 ALA A O 1
ATOM 653 N N . THR A 1 87 ? -6.098 -7.856 -14.506 1.00 91.69 87 THR A N 1
ATOM 654 C CA . THR A 1 87 ? -6.427 -8.555 -15.761 1.00 91.69 87 THR A CA 1
ATOM 655 C C . THR A 1 87 ? -6.654 -10.058 -15.577 1.00 91.69 87 THR A C 1
ATOM 657 O O . THR A 1 87 ? -7.081 -10.726 -16.515 1.00 91.69 87 THR A O 1
ATOM 660 N N . THR A 1 88 ? -6.388 -10.607 -14.384 1.00 92.25 88 THR A N 1
ATOM 661 C CA . THR A 1 88 ? -6.573 -12.033 -14.068 1.00 92.25 88 THR A CA 1
ATOM 662 C C . THR A 1 88 ? -7.285 -12.227 -12.729 1.00 92.25 88 THR A C 1
ATOM 664 O O . THR A 1 88 ? -7.116 -11.438 -11.797 1.00 92.25 88 THR A O 1
ATOM 667 N N . ALA A 1 89 ? -8.057 -13.312 -12.609 1.00 92.75 89 ALA A N 1
ATOM 668 C CA . ALA A 1 89 ? -8.777 -13.657 -11.379 1.00 92.75 89 ALA A CA 1
ATOM 669 C C . ALA A 1 89 ? -7.835 -13.934 -10.192 1.00 92.75 89 ALA A C 1
ATOM 671 O O . ALA A 1 89 ? -8.161 -13.631 -9.044 1.00 92.75 89 ALA A O 1
ATOM 672 N N . GLU A 1 90 ? -6.644 -14.467 -10.468 1.00 92.75 90 GLU A N 1
ATOM 673 C CA . GLU A 1 90 ? -5.590 -14.679 -9.473 1.00 92.75 90 GLU A CA 1
ATOM 674 C C . GLU A 1 90 ? -5.115 -13.352 -8.883 1.00 92.75 90 GLU A C 1
ATOM 676 O O . GLU A 1 90 ? -5.015 -13.232 -7.665 1.00 92.75 90 GLU A O 1
ATOM 681 N N . ARG A 1 91 ? -4.906 -12.325 -9.720 1.00 90.75 91 ARG A N 1
ATOM 682 C CA . ARG A 1 91 ? -4.531 -10.987 -9.246 1.00 90.75 91 ARG A CA 1
ATOM 683 C C . ARG A 1 91 ? -5.664 -10.289 -8.499 1.00 90.75 91 ARG A C 1
ATOM 685 O O . ARG A 1 91 ? -5.381 -9.592 -7.533 1.00 90.75 91 ARG A O 1
ATOM 692 N N . VAL A 1 92 ? -6.927 -10.509 -8.874 1.00 90.69 92 VAL A N 1
ATOM 693 C CA . VAL A 1 92 ? -8.077 -10.047 -8.068 1.00 90.69 92 VAL A CA 1
ATOM 694 C C . VAL A 1 92 ? -8.038 -10.693 -6.682 1.00 90.69 92 VAL A C 1
ATOM 696 O O . VAL A 1 92 ? -8.104 -10.000 -5.672 1.00 90.69 92 VAL A O 1
ATOM 699 N N . SER A 1 93 ? -7.858 -12.015 -6.635 1.00 91.19 93 SER A N 1
ATOM 700 C CA . SER A 1 93 ? -7.794 -12.783 -5.385 1.00 91.19 93 SER A CA 1
ATOM 701 C C . SER A 1 93 ? -6.567 -12.435 -4.536 1.00 91.19 93 SER A C 1
ATOM 703 O O . SER A 1 93 ? -6.602 -12.553 -3.313 1.00 91.19 93 SER A O 1
ATOM 705 N N . GLU A 1 94 ? -5.466 -12.026 -5.170 1.00 91.00 94 GLU A N 1
ATOM 706 C CA . GLU A 1 94 ? -4.306 -11.452 -4.496 1.00 91.00 94 GLU A CA 1
ATOM 707 C C . GLU A 1 94 ? -4.680 -10.089 -3.894 1.00 91.00 94 GLU A C 1
ATOM 709 O O . GLU A 1 94 ? -4.581 -9.921 -2.683 1.00 91.00 94 GLU A O 1
ATOM 714 N N . ASN A 1 95 ? -5.179 -9.147 -4.694 1.00 90.06 95 ASN A N 1
ATOM 715 C CA . ASN A 1 95 ? -5.487 -7.777 -4.269 1.00 90.06 95 ASN A CA 1
ATOM 716 C C . ASN A 1 95 ? -6.572 -7.682 -3.177 1.00 90.06 95 ASN A C 1
ATOM 718 O O . ASN A 1 95 ? -6.566 -6.732 -2.397 1.00 90.06 95 ASN A O 1
ATOM 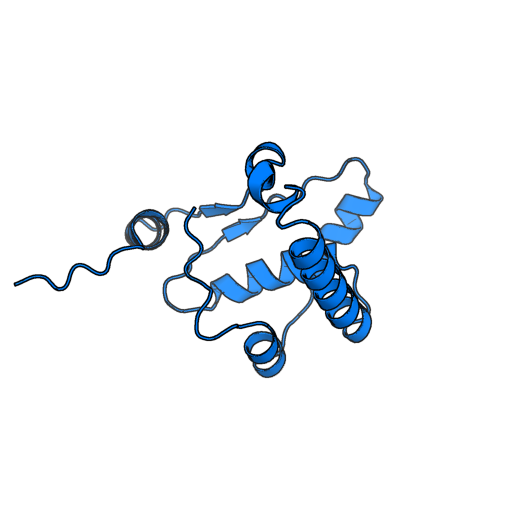722 N N . ASP A 1 96 ? -7.486 -8.652 -3.103 1.00 88.94 96 ASP A N 1
ATOM 723 C CA . ASP A 1 96 ? -8.570 -8.683 -2.109 1.00 88.94 96 ASP A CA 1
ATOM 724 C C . ASP A 1 96 ? -8.081 -8.984 -0.674 1.00 88.94 96 ASP A C 1
ATOM 726 O O . ASP A 1 96 ? -8.758 -8.702 0.319 1.00 88.94 96 ASP A O 1
ATOM 730 N N . ARG A 1 97 ? -6.863 -9.520 -0.514 1.00 89.44 97 ARG A N 1
ATOM 731 C CA . ARG A 1 97 ? -6.329 -9.846 0.815 1.00 89.44 97 ARG A CA 1
ATOM 732 C C . ARG A 1 97 ? -5.929 -8.586 1.575 1.00 89.44 97 ARG A C 1
ATOM 734 O O . ARG A 1 97 ? -5.156 -7.766 1.092 1.00 89.44 97 ARG A O 1
ATOM 741 N N . THR A 1 98 ? -6.395 -8.482 2.817 1.00 87.19 98 THR A N 1
ATOM 742 C CA . THR A 1 98 ? -6.070 -7.355 3.700 1.00 87.19 98 THR A CA 1
ATOM 743 C C . THR A 1 98 ? -4.840 -7.654 4.554 1.00 87.19 98 THR A C 1
ATOM 745 O O . THR A 1 98 ? -4.815 -8.632 5.304 1.00 87.19 98 THR A O 1
ATOM 748 N N . VAL A 1 99 ? -3.845 -6.770 4.491 1.00 90.31 99 VAL A N 1
ATOM 749 C CA . VAL A 1 99 ? -2.664 -6.772 5.362 1.00 90.31 99 VAL A CA 1
ATOM 750 C C . VAL A 1 99 ? -2.908 -5.817 6.529 1.00 90.31 99 VAL A C 1
ATOM 752 O O . VAL A 1 99 ? -3.344 -4.685 6.341 1.00 90.31 99 VAL A O 1
ATOM 755 N N . LYS A 1 100 ? -2.648 -6.269 7.759 1.00 89.75 100 LYS A N 1
ATOM 756 C CA . LYS A 1 100 ? -2.730 -5.409 8.947 1.00 89.75 100 LYS A CA 1
ATOM 757 C C . LYS A 1 100 ? -1.383 -4.744 9.207 1.00 89.75 100 LYS A C 1
ATOM 759 O O . LYS A 1 100 ? -0.362 -5.434 9.220 1.00 89.75 100 LYS A O 1
ATOM 764 N N . PHE A 1 101 ? -1.417 -3.448 9.481 1.00 87.75 101 PHE A N 1
ATOM 765 C CA . PHE A 1 101 ? -0.269 -2.648 9.899 1.00 87.75 101 PHE A CA 1
ATOM 766 C C . PHE A 1 101 ? -0.322 -2.378 11.402 1.00 87.75 101 PHE A C 1
ATOM 768 O O . PHE A 1 101 ? -1.413 -2.244 11.965 1.00 87.75 101 PHE A O 1
ATOM 775 N N . THR A 1 102 ? 0.844 -2.347 12.038 1.00 88.62 102 THR A N 1
ATOM 776 C CA . THR A 1 102 ? 1.027 -1.814 13.391 1.00 88.62 102 THR A CA 1
ATOM 777 C C . THR A 1 102 ? 1.337 -0.322 13.313 1.00 88.62 102 THR A C 1
ATOM 779 O O . THR A 1 102 ? 1.813 0.156 12.286 1.00 88.62 102 THR A O 1
ATOM 782 N N . ASP A 1 103 ? 1.102 0.412 14.398 1.00 84.00 103 ASP A N 1
ATOM 783 C CA . ASP A 1 103 ? 1.347 1.860 14.419 1.00 84.00 103 ASP A CA 1
ATOM 784 C C . ASP A 1 103 ? 2.829 2.190 14.162 1.00 84.00 103 ASP A C 1
ATOM 786 O O . ASP A 1 103 ? 3.127 3.115 13.419 1.00 84.00 103 ASP A O 1
ATOM 790 N N . ALA A 1 104 ? 3.754 1.365 14.667 1.00 85.44 104 ALA A N 1
ATOM 791 C CA . ALA A 1 104 ? 5.190 1.523 14.422 1.00 85.44 104 ALA A CA 1
ATOM 792 C C . ALA A 1 104 ? 5.580 1.314 12.946 1.00 85.44 104 ALA A C 1
ATOM 794 O O . ALA A 1 104 ? 6.487 1.968 12.446 1.00 85.44 104 ALA A O 1
ATOM 795 N N . GLU A 1 105 ? 4.907 0.404 12.235 1.00 86.44 105 GLU A N 1
ATOM 796 C CA . GLU A 1 105 ? 5.139 0.209 10.798 1.00 86.44 105 GLU A CA 1
ATOM 797 C C . GLU A 1 105 ? 4.564 1.361 9.979 1.00 86.44 105 GLU A C 1
ATOM 799 O O . GLU A 1 105 ? 5.126 1.714 8.950 1.00 86.44 105 GLU A O 1
ATOM 804 N N . LEU A 1 106 ? 3.442 1.937 10.418 1.00 84.12 106 LEU A N 1
ATOM 805 C CA . LEU A 1 106 ? 2.891 3.130 9.783 1.00 84.12 106 LEU A CA 1
ATOM 806 C C . LEU A 1 106 ? 3.818 4.325 9.987 1.00 84.12 106 LEU A C 1
ATOM 808 O O . LEU A 1 106 ? 4.074 5.026 9.019 1.00 84.12 106 LEU A O 1
ATOM 812 N N . GLU A 1 107 ? 4.383 4.485 11.184 1.00 83.88 107 GLU A N 1
ATOM 813 C CA . GLU A 1 107 ? 5.371 5.523 11.494 1.00 83.88 107 GLU A CA 1
ATOM 814 C C . GLU A 1 107 ? 6.677 5.351 10.693 1.00 83.88 107 GLU A C 1
ATOM 816 O O . GLU A 1 107 ? 7.259 6.339 10.262 1.00 83.88 107 GLU A O 1
ATOM 821 N N . GLU A 1 108 ? 7.119 4.115 10.420 1.00 84.25 108 GLU A N 1
ATOM 822 C CA . GLU A 1 108 ? 8.276 3.845 9.541 1.00 84.25 108 GLU A CA 1
ATOM 823 C C . GLU A 1 108 ? 8.011 4.259 8.081 1.00 84.25 108 GLU A C 1
ATOM 825 O O . GLU A 1 108 ? 8.931 4.676 7.379 1.00 84.25 108 GLU A O 1
ATOM 830 N N . ILE A 1 109 ? 6.763 4.131 7.616 1.00 82.25 109 ILE A N 1
ATOM 831 C CA . ILE A 1 109 ? 6.356 4.480 6.245 1.00 82.25 109 ILE A CA 1
ATOM 832 C C . ILE A 1 109 ? 6.045 5.982 6.123 1.00 82.25 109 ILE A C 1
ATOM 834 O O . ILE A 1 109 ? 6.211 6.566 5.049 1.00 82.25 109 ILE A O 1
ATOM 838 N N . GLU A 1 110 ? 5.585 6.619 7.201 1.00 71.12 110 GLU A N 1
ATOM 839 C CA . GLU A 1 110 ? 5.268 8.043 7.230 1.00 71.12 110 GLU A CA 1
ATOM 840 C C . GLU A 1 110 ? 6.550 8.883 7.191 1.00 71.12 110 GLU A C 1
ATOM 842 O O . GLU A 1 110 ? 7.358 8.898 8.115 1.00 71.12 110 GLU A O 1
ATOM 847 N N . THR A 1 111 ? 6.735 9.645 6.114 1.00 52.53 111 THR A N 1
ATOM 848 C CA . THR A 1 111 ? 7.749 10.703 6.083 1.00 52.53 111 THR A CA 1
ATOM 849 C C . THR A 1 111 ? 7.145 11.975 6.691 1.00 52.53 111 THR A C 1
ATOM 851 O O . THR A 1 111 ? 6.158 12.478 6.146 1.00 52.53 111 THR A O 1
ATOM 854 N N . PRO A 1 112 ? 7.729 12.553 7.765 1.00 39.81 112 PRO A N 1
ATOM 855 C CA . PRO A 1 112 ? 7.166 13.713 8.472 1.00 39.81 112 PRO A CA 1
ATOM 856 C C . PRO A 1 112 ? 6.990 14.997 7.637 1.00 39.81 112 PRO A C 1
ATOM 858 O O . PRO A 1 112 ? 6.403 15.955 8.131 1.00 39.81 112 PRO A O 1
ATOM 861 N N . ASP A 1 113 ? 7.503 15.049 6.401 1.00 41.62 113 ASP A N 1
ATOM 862 C CA . ASP A 1 113 ? 7.616 16.286 5.605 1.00 41.62 113 ASP A CA 1
ATOM 863 C C . ASP A 1 113 ? 7.274 16.111 4.102 1.00 41.62 113 ASP A C 1
ATOM 865 O O . ASP A 1 113 ? 7.598 16.951 3.266 1.00 41.62 113 ASP A O 1
ATOM 869 N N . GLN A 1 114 ? 6.650 14.996 3.695 1.00 40.47 114 GLN A N 1
ATOM 870 C CA . GLN A 1 114 ? 6.401 14.724 2.261 1.00 40.47 114 GLN A CA 1
ATOM 871 C C . GLN A 1 114 ? 4.970 14.313 1.905 1.00 40.47 114 GLN A C 1
ATOM 873 O O . GLN A 1 114 ? 4.684 14.090 0.731 1.00 40.47 114 GLN A O 1
ATOM 878 N N . THR A 1 115 ? 4.030 14.306 2.851 1.00 42.72 115 THR A N 1
ATOM 879 C CA . THR A 1 115 ? 2.672 13.828 2.557 1.00 42.72 115 THR A CA 1
ATOM 880 C C . THR A 1 115 ? 1.611 14.897 2.770 1.00 42.72 115 THR A C 1
ATOM 882 O O . THR A 1 115 ? 0.769 14.816 3.655 1.00 42.72 115 THR A O 1
ATOM 885 N N . ARG A 1 116 ? 1.592 15.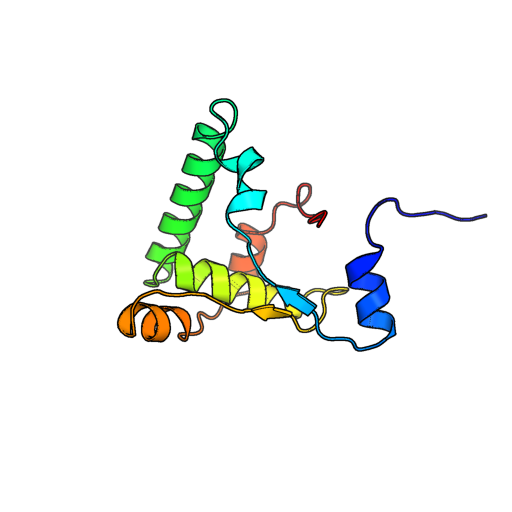886 1.877 1.00 38.44 116 ARG A N 1
ATOM 886 C CA . ARG A 1 116 ? 0.307 16.388 1.383 1.00 38.44 116 ARG A CA 1
ATOM 887 C C . ARG A 1 116 ? 0.169 15.872 -0.033 1.00 38.44 116 ARG A C 1
ATOM 889 O O . ARG A 1 116 ? 0.736 16.443 -0.958 1.00 38.44 116 ARG A O 1
ATOM 896 N N . PHE A 1 117 ? -0.509 14.735 -0.183 1.00 41.34 117 PHE A N 1
ATOM 897 C CA . PHE A 1 117 ? -0.916 14.236 -1.491 1.00 41.34 117 PHE A CA 1
ATOM 898 C C . PHE A 1 117 ? -1.786 15.307 -2.160 1.00 41.34 117 PHE A C 1
ATOM 900 O O . PHE A 1 117 ? -2.985 15.397 -1.906 1.00 41.34 117 PHE A O 1
ATOM 907 N N . CYS A 1 118 ? -1.170 16.141 -2.993 1.00 27.61 118 CYS A N 1
ATOM 908 C CA . CYS A 1 118 ? -1.878 16.954 -3.966 1.00 27.61 118 CYS A CA 1
ATOM 909 C C . CYS A 1 118 ? -2.366 16.007 -5.066 1.00 27.61 118 CYS A C 1
ATOM 911 O O . CYS A 1 118 ? -1.593 15.633 -5.949 1.00 27.61 118 CYS A O 1
ATOM 913 N N . TRP A 1 119 ? -3.626 15.586 -4.966 1.00 38.53 119 TRP A N 1
ATOM 914 C CA . TRP A 1 119 ? -4.426 15.285 -6.151 1.00 38.53 119 TRP A CA 1
ATOM 915 C C . TRP A 1 119 ? -4.800 16.596 -6.844 1.00 38.53 119 TRP A C 1
ATOM 917 O O . TRP A 1 119 ? -5.120 17.565 -6.114 1.00 38.53 119 TRP A O 1
#

Sequence (119 aa):
MSTEVPGDCVTAAYAQYGIPMVADSRSEMLGGWFNPSNFEISLELVNQVQELAARKRCAAAQFAISWIKSCEKLPGLQTTLQIPCATTAERVSENDRTVKFTDAELEEIETPDQTRFCW

Secondary structure (DSSP, 8-state):
-----SS-SHHHHHHHHTPPEEE---GGGGGGTSSTTTHHHHHHHHHHHHHHHHHTTS-HHHHHHHHHHHHTTSTT---EEE----SSHHHHHHHTPPPPPPHHHHHHH--TTT-----

Radius of gyration: 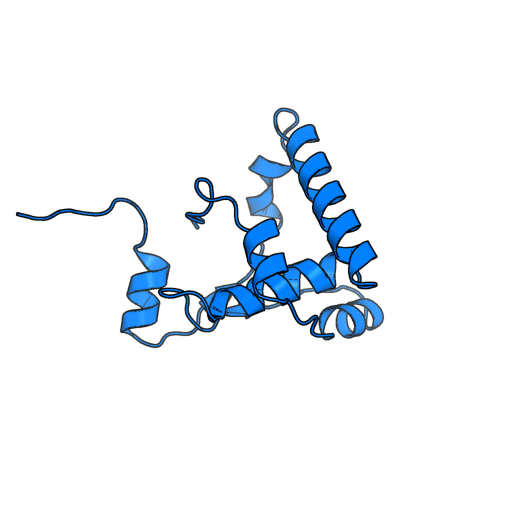16.0 Å; chains: 1; bounding box: 36×52×32 Å

Foldseek 3Di:
DDPPDPADPPLLVCVVVVHEAEDDDDVVVCCVCPDPVNVVVSVVVLVVLCVLCVVQVAHSLQSVLQLVVVCCPPPSGHHYHYDDDDPDPVVVVRNPDHGDDDPVRNVVVDDPPPDPPDD

pLDDT: mean 74.53, std 18.01, range [27.61, 94.31]